Protein AF-A0A6P0SBE9-F1 (afdb_monomer)

Solvent-accessible surface area (backbone atoms only — not comparable to full-atom values): 4156 Å² total; per-residue (Å²): 131,88,85,62,80,38,72,34,77,44,47,71,57,35,40,51,43,38,76,71,72,42,53,88,32,49,65,27,27,20,71,77,40,64,53,56,70,84,56,61,82,39,50,64,76,52,76,82,91,67,72,79,94,55,60,66,72,55,44,52,49,56,54,62,77,70,111

Structure (mmCIF, N/CA/C/O backbone):
data_AF-A0A6P0SBE9-F1
#
_entry.id   AF-A0A6P0SBE9-F1
#
loop_
_atom_site.group_PDB
_atom_site.id
_atom_site.type_symbol
_atom_site.label_atom_id
_atom_site.label_alt_id
_atom_site.label_comp_id
_atom_site.label_asym_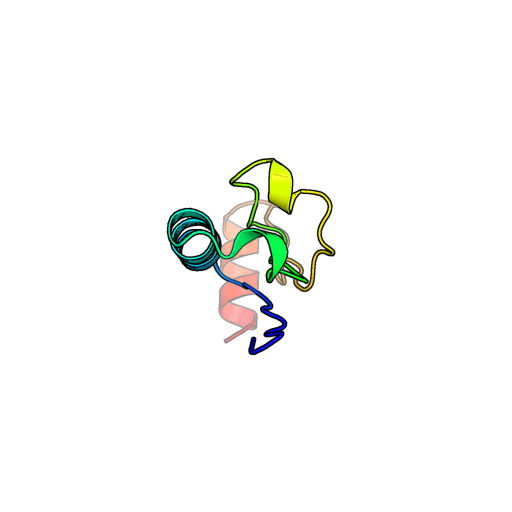id
_atom_site.label_entity_id
_atom_site.label_seq_id
_atom_site.pdbx_PDB_ins_code
_atom_site.Cartn_x
_atom_site.Cartn_y
_atom_site.Cartn_z
_atom_site.occupancy
_atom_site.B_iso_or_equiv
_atom_site.auth_seq_id
_atom_site.auth_comp_id
_atom_site.auth_asym_id
_atom_site.auth_atom_id
_atom_site.pdbx_PDB_model_num
ATOM 1 N N . MET A 1 1 ? -22.819 0.655 16.804 1.00 53.47 1 MET A N 1
ATOM 2 C CA . MET A 1 1 ? -21.607 1.194 16.151 1.00 53.47 1 MET A CA 1
ATOM 3 C C . MET A 1 1 ? -21.366 0.375 14.897 1.00 53.47 1 MET A C 1
ATOM 5 O O . MET A 1 1 ? -21.374 -0.846 14.993 1.00 53.47 1 MET A O 1
ATOM 9 N N . THR A 1 2 ? -21.262 1.006 13.731 1.00 61.97 2 THR A N 1
ATOM 10 C CA . THR A 1 2 ? -20.961 0.316 12.468 1.00 61.97 2 THR A CA 1
ATOM 11 C C . THR A 1 2 ? -19.522 -0.188 12.500 1.00 61.97 2 THR A C 1
ATOM 13 O O . THR A 1 2 ? -18.590 0.600 12.617 1.00 61.97 2 THR A O 1
ATOM 16 N N . ASN A 1 3 ? -19.358 -1.509 12.452 1.00 81.00 3 ASN A N 1
ATOM 17 C CA . ASN A 1 3 ? -18.063 -2.181 12.436 1.00 81.00 3 ASN A CA 1
ATOM 18 C C . ASN A 1 3 ? -17.561 -2.273 10.986 1.00 81.00 3 ASN A C 1
ATOM 20 O O . ASN A 1 3 ? -17.697 -3.318 10.346 1.00 81.00 3 ASN A O 1
ATOM 24 N N . ASN A 1 4 ? -17.090 -1.152 10.434 1.00 89.62 4 ASN A N 1
ATOM 25 C CA . ASN A 1 4 ? -16.605 -1.117 9.057 1.00 89.62 4 ASN A CA 1
ATOM 26 C C . ASN A 1 4 ? -15.242 -1.812 8.968 1.00 89.62 4 ASN A C 1
ATOM 28 O O . ASN A 1 4 ? -14.391 -1.650 9.840 1.00 89.62 4 ASN A O 1
ATOM 32 N N . LYS A 1 5 ? -15.038 -2.578 7.895 1.00 96.12 5 LYS A N 1
ATOM 33 C CA . LYS A 1 5 ? -13.746 -3.171 7.540 1.00 96.12 5 LYS A CA 1
ATOM 34 C C . LYS A 1 5 ? -13.240 -2.477 6.286 1.00 96.12 5 LYS A C 1
ATOM 36 O O . LYS A 1 5 ? -13.886 -2.560 5.245 1.00 96.12 5 LYS A O 1
ATOM 41 N N . ILE A 1 6 ? -12.118 -1.781 6.402 1.00 96.94 6 ILE A N 1
ATOM 42 C CA . ILE A 1 6 ? -11.564 -0.914 5.365 1.00 96.94 6 ILE A CA 1
ATOM 43 C C . ILE A 1 6 ? -10.302 -1.563 4.802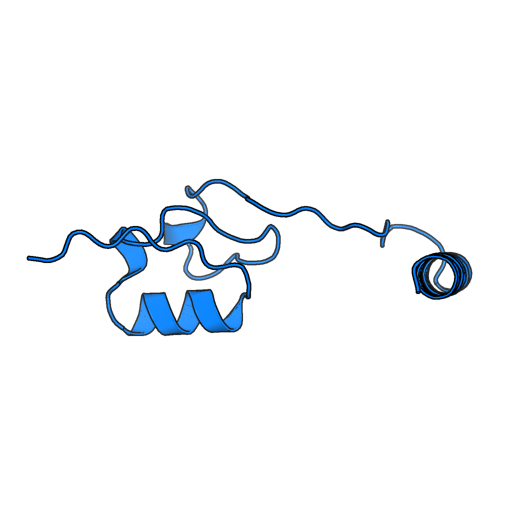 1.00 96.94 6 ILE A C 1
ATOM 45 O O . ILE A 1 6 ? -9.406 -1.947 5.549 1.00 96.94 6 ILE A O 1
ATOM 49 N N . VAL A 1 7 ? -10.221 -1.672 3.480 1.00 97.69 7 VAL A N 1
ATOM 50 C CA . VAL A 1 7 ? -8.970 -1.985 2.783 1.00 97.69 7 VAL A CA 1
ATOM 51 C C . VAL A 1 7 ? -8.514 -0.709 2.085 1.00 97.69 7 VAL A C 1
ATOM 53 O O . VAL A 1 7 ? -9.248 -0.174 1.255 1.00 97.69 7 VAL A O 1
ATOM 56 N N . CYS A 1 8 ? -7.327 -0.210 2.430 1.00 96.88 8 CYS A N 1
ATOM 57 C CA . CYS A 1 8 ? -6.767 1.008 1.844 1.00 96.88 8 CYS A CA 1
ATOM 58 C C . CYS A 1 8 ? -5.660 0.649 0.848 1.00 96.88 8 CYS A C 1
ATOM 60 O O . CYS A 1 8 ? -4.640 0.082 1.225 1.00 96.88 8 CYS A O 1
ATOM 62 N N . LEU A 1 9 ? -5.859 0.967 -0.433 1.00 97.12 9 LEU A N 1
ATOM 63 C CA . LEU A 1 9 ? -4.936 0.579 -1.511 1.00 97.12 9 LEU A CA 1
ATOM 64 C C . LEU A 1 9 ? -4.124 1.748 -2.089 1.00 97.12 9 LEU A C 1
ATOM 66 O O . LEU A 1 9 ? -3.4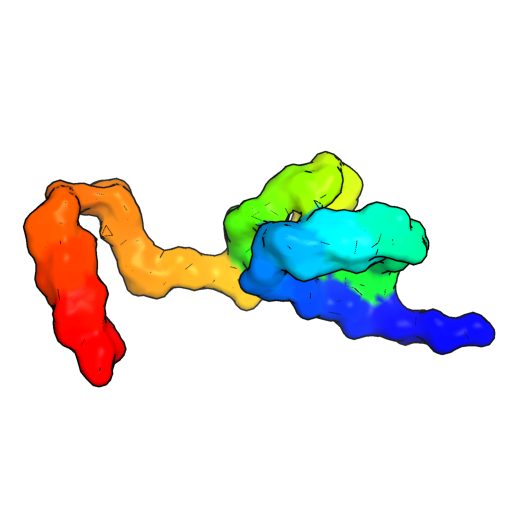82 1.591 -3.121 1.00 97.12 9 LEU A O 1
ATOM 70 N N . LEU A 1 10 ? -4.151 2.903 -1.425 1.00 96.88 10 LEU A N 1
ATOM 71 C CA . LEU A 1 10 ? -3.415 4.101 -1.815 1.00 96.88 10 LEU A CA 1
ATOM 72 C C . LEU A 1 10 ? -2.790 4.723 -0.557 1.00 96.88 10 LEU A C 1
ATOM 74 O O . LEU A 1 10 ? -3.545 4.940 0.397 1.00 96.88 10 LEU A O 1
ATOM 78 N N . PRO A 1 11 ? -1.480 5.047 -0.540 1.00 96.56 11 PRO A N 1
ATOM 79 C CA . PRO A 1 11 ? -0.814 5.599 0.642 1.00 96.56 11 PRO A CA 1
ATOM 80 C C . PRO A 1 11 ? -1.549 6.805 1.233 1.00 96.56 11 PRO A C 1
ATOM 82 O O . PRO A 1 11 ? -1.976 6.761 2.383 1.00 96.56 11 PRO A O 1
ATOM 85 N N . SER A 1 12 ? -1.867 7.811 0.414 1.00 97.62 12 SER A N 1
ATOM 86 C CA . SER A 1 12 ? -2.578 9.010 0.878 1.00 97.62 12 SER A CA 1
ATOM 87 C C . SER A 1 12 ? -3.963 8.714 1.467 1.00 97.62 12 SER A C 1
ATOM 89 O O . SER A 1 12 ? -4.371 9.346 2.439 1.00 97.62 12 SER A O 1
ATOM 91 N N . ALA A 1 13 ? -4.690 7.731 0.929 1.00 97.19 13 ALA A N 1
ATOM 92 C CA . ALA A 1 13 ? -5.980 7.328 1.484 1.00 97.19 13 ALA A CA 1
ATOM 93 C C . ALA A 1 13 ? -5.819 6.641 2.849 1.00 97.19 13 ALA A C 1
ATOM 95 O O . ALA A 1 13 ? -6.614 6.896 3.751 1.00 97.19 13 ALA A O 1
ATOM 96 N N . THR A 1 14 ? -4.791 5.802 3.013 1.00 97.56 14 THR A N 1
ATOM 97 C CA . THR A 1 14 ? -4.446 5.177 4.300 1.00 97.56 14 THR A CA 1
ATOM 98 C C . THR A 1 14 ? -4.170 6.237 5.362 1.00 97.56 14 THR A C 1
ATOM 100 O O . THR A 1 14 ? -4.746 6.178 6.448 1.00 97.56 14 THR A O 1
ATOM 103 N N . GLU A 1 15 ? -3.362 7.245 5.028 1.00 98.00 15 GLU A N 1
ATOM 104 C CA . GLU A 1 15 ? -3.019 8.340 5.940 1.00 98.00 15 GLU A CA 1
ATOM 105 C C . GLU A 1 15 ? -4.243 9.170 6.338 1.00 98.00 15 GLU A C 1
ATOM 107 O O . GLU A 1 15 ? -4.436 9.466 7.517 1.00 98.00 15 GLU A O 1
ATOM 112 N N . ILE A 1 16 ? -5.119 9.495 5.380 1.00 98.12 16 ILE A N 1
ATOM 113 C CA . ILE A 1 16 ? -6.365 10.227 5.646 1.00 98.12 16 ILE A CA 1
ATOM 114 C C . ILE A 1 16 ? -7.282 9.422 6.576 1.00 98.12 16 ILE A C 1
ATOM 116 O O . ILE A 1 16 ? -7.806 9.965 7.547 1.00 98.12 16 ILE A O 1
ATOM 120 N N . VAL A 1 17 ? -7.475 8.126 6.315 1.00 96.88 17 VAL A N 1
ATOM 121 C CA . VAL A 1 17 ? -8.316 7.255 7.155 1.00 96.88 17 VAL A CA 1
ATOM 122 C C . VAL A 1 17 ? -7.747 7.151 8.572 1.00 96.88 17 VAL A C 1
ATOM 124 O O . VAL A 1 17 ? -8.502 7.228 9.546 1.00 96.88 17 VAL A O 1
ATOM 127 N N . ALA A 1 18 ? -6.425 7.041 8.705 1.00 96.06 18 ALA A N 1
ATOM 128 C CA . ALA A 1 18 ? -5.762 7.044 10.002 1.00 96.06 18 ALA A CA 1
ATOM 129 C C . ALA A 1 18 ? -5.943 8.383 10.741 1.00 96.06 18 ALA A C 1
ATOM 131 O O . ALA A 1 18 ? -6.327 8.391 11.912 1.00 96.06 18 ALA A O 1
ATOM 132 N N . ALA A 1 19 ? -5.767 9.514 10.050 1.00 97.44 19 ALA A N 1
ATOM 133 C CA . ALA A 1 19 ? -5.968 10.854 10.606 1.00 97.44 19 ALA A CA 1
ATOM 134 C C . ALA A 1 19 ? -7.416 11.103 11.073 1.00 97.44 19 ALA A C 1
ATOM 136 O O . ALA A 1 19 ? -7.647 11.869 12.006 1.00 97.44 19 ALA A O 1
ATOM 137 N N . LEU A 1 20 ? -8.393 10.422 10.468 1.00 96.88 20 LEU A N 1
ATOM 138 C CA . LEU A 1 20 ? -9.801 10.444 10.881 1.00 96.88 20 LEU A CA 1
ATOM 139 C C . LEU A 1 20 ? -10.108 9.545 12.096 1.00 96.88 20 LEU A C 1
ATOM 141 O O . LEU A 1 20 ? -11.267 9.438 12.498 1.00 96.88 20 LEU A O 1
ATOM 145 N N . GLY A 1 21 ? -9.104 8.892 12.689 1.00 95.88 21 GLY A N 1
ATOM 146 C CA . GLY A 1 21 ? -9.271 8.015 13.851 1.00 95.88 21 GLY A CA 1
ATOM 147 C C . GLY A 1 21 ? -9.831 6.632 13.509 1.00 95.88 21 GLY A C 1
ATOM 148 O O . GLY A 1 21 ? -10.377 5.952 14.377 1.00 95.88 21 GLY A O 1
ATOM 149 N N . LEU A 1 22 ? -9.718 6.207 12.247 1.00 96.19 22 LEU A N 1
ATOM 150 C CA . LEU A 1 22 ? -10.260 4.937 11.756 1.00 96.19 22 LEU A CA 1
ATOM 151 C C . LEU A 1 22 ? -9.179 3.862 11.547 1.00 96.19 22 LEU A C 1
ATOM 153 O O . LEU A 1 22 ? -9.458 2.839 10.928 1.00 96.19 22 LEU A O 1
ATOM 157 N N . THR A 1 23 ? -7.966 4.045 12.081 1.00 95.94 23 THR A N 1
ATOM 158 C CA . THR A 1 23 ? -6.833 3.109 11.919 1.00 95.94 23 THR A CA 1
ATOM 159 C C . THR A 1 23 ? -7.184 1.664 12.286 1.00 95.94 23 THR A C 1
ATOM 161 O O . THR A 1 23 ? -6.830 0.738 11.561 1.00 95.94 23 THR A O 1
ATOM 164 N N . GLU A 1 24 ? -7.946 1.446 13.363 1.00 95.62 24 GLU A N 1
ATOM 165 C CA . GLU A 1 24 ? -8.359 0.097 13.790 1.00 95.62 24 GLU A CA 1
ATOM 166 C C .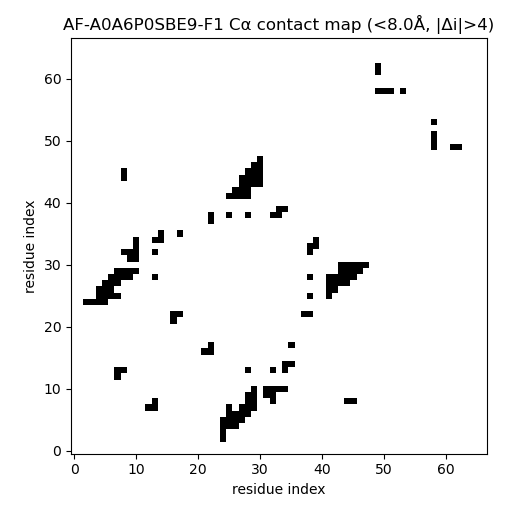 GLU A 1 24 ? -9.378 -0.570 12.857 1.00 95.62 24 GLU A C 1
ATOM 168 O O . GLU A 1 24 ? -9.581 -1.781 12.915 1.00 95.62 24 GLU A O 1
ATOM 173 N N . GLN A 1 25 ? -10.016 0.204 11.979 1.00 96.31 25 GLN A N 1
ATOM 174 C CA . GLN A 1 25 ? -10.929 -0.317 10.963 1.00 96.31 25 GLN A CA 1
ATOM 175 C C . GLN A 1 25 ? -10.184 -0.729 9.687 1.00 96.31 25 GLN A C 1
ATOM 177 O O . GLN A 1 25 ? -10.776 -1.387 8.829 1.00 96.31 25 GLN A O 1
ATOM 182 N N . ILE A 1 26 ? -8.895 -0.389 9.556 1.00 96.69 26 ILE A N 1
ATOM 183 C CA . ILE A 1 26 ? -8.051 -0.805 8.433 1.00 96.69 26 ILE A CA 1
ATOM 184 C C . ILE A 1 26 ? -7.659 -2.271 8.628 1.00 96.69 26 ILE A C 1
ATOM 186 O O . ILE A 1 26 ? -6.882 -2.622 9.515 1.00 96.69 26 ILE A O 1
ATOM 190 N N . VAL A 1 27 ? -8.191 -3.138 7.770 1.00 97.38 27 VAL A N 1
ATOM 191 C CA . VAL A 1 27 ? -7.955 -4.589 7.796 1.00 97.38 27 VAL A CA 1
ATOM 192 C C . VAL A 1 27 ? -6.985 -5.063 6.716 1.00 97.38 27 VAL A C 1
ATOM 194 O O . VAL A 1 27 ? -6.612 -6.232 6.718 1.00 97.38 27 VAL A O 1
ATOM 197 N N . GLY A 1 28 ? -6.574 -4.185 5.801 1.00 97.62 28 GLY A N 1
ATOM 198 C CA . GLY A 1 28 ? -5.629 -4.489 4.729 1.00 97.62 28 GLY A CA 1
ATOM 199 C C . GLY A 1 28 ? -5.088 -3.223 4.074 1.00 97.62 28 GLY A C 1
ATOM 200 O O . GLY A 1 28 ? -5.732 -2.171 4.126 1.00 97.62 28 GLY A O 1
ATOM 201 N N . ARG A 1 29 ? -3.899 -3.330 3.478 1.00 97.75 29 ARG A N 1
ATOM 202 C CA . ARG A 1 29 ? -3.131 -2.195 2.951 1.00 97.75 29 ARG A CA 1
ATOM 203 C C . ARG A 1 29 ? -2.466 -2.504 1.607 1.00 97.75 29 ARG A C 1
ATOM 205 O O . ARG A 1 29 ? -2.270 -3.676 1.285 1.00 97.75 29 ARG A O 1
ATOM 212 N N . SER A 1 30 ? -2.084 -1.489 0.829 1.00 97.88 30 SER A N 1
ATOM 213 C CA . SER A 1 30 ? -1.178 -1.707 -0.312 1.00 97.88 30 SER A CA 1
ATOM 214 C C . SER A 1 30 ? 0.239 -2.044 0.169 1.00 97.88 30 SER A C 1
ATOM 216 O O . SER A 1 30 ? 0.589 -1.776 1.321 1.00 97.88 30 SER A O 1
ATOM 218 N N . HIS A 1 31 ? 1.063 -2.610 -0.716 1.00 95.38 31 HIS A N 1
ATOM 219 C CA . HIS A 1 31 ? 2.488 -2.835 -0.438 1.00 95.38 31 HIS A CA 1
ATOM 220 C C . HIS A 1 31 ? 3.276 -1.535 -0.209 1.00 95.38 31 HIS A C 1
ATOM 222 O O . HIS A 1 31 ? 4.330 -1.574 0.414 1.00 95.38 31 HIS A O 1
ATOM 228 N N . GLU A 1 32 ? 2.745 -0.401 -0.668 1.00 95.25 32 GLU A N 1
ATOM 229 C CA 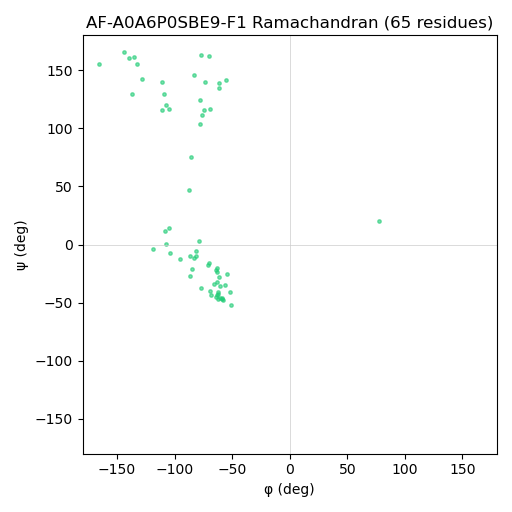. GLU A 1 32 ? 3.348 0.931 -0.534 1.00 95.25 32 GLU A CA 1
ATOM 230 C C . GLU A 1 32 ? 2.825 1.710 0.680 1.00 95.25 32 GLU A C 1
ATOM 232 O O . GLU A 1 32 ? 3.362 2.753 1.026 1.00 95.25 32 GLU A O 1
ATOM 237 N N . CYS A 1 33 ? 1.750 1.252 1.325 1.00 97.19 33 CYS A N 1
ATOM 238 C CA . CYS A 1 33 ? 1.221 1.914 2.514 1.00 97.19 33 CYS A CA 1
ATOM 239 C C . CYS A 1 33 ? 2.092 1.550 3.719 1.00 97.19 33 CYS A C 1
ATOM 241 O O . CYS A 1 33 ? 1.960 0.450 4.261 1.00 97.19 33 CYS A O 1
ATOM 243 N N . ASP A 1 34 ? 2.942 2.465 4.168 1.00 96.38 34 ASP A N 1
ATOM 244 C CA . ASP A 1 34 ? 3.889 2.267 5.270 1.00 96.38 34 ASP A CA 1
ATOM 245 C C . ASP A 1 34 ? 3.672 3.213 6.469 1.00 96.38 34 ASP A C 1
ATOM 247 O O . ASP A 1 34 ? 4.307 3.038 7.513 1.00 96.38 34 ASP A O 1
ATOM 251 N N . TYR A 1 35 ? 2.723 4.150 6.360 1.00 96.81 35 TYR A N 1
ATOM 252 C CA . TYR A 1 35 ? 2.383 5.118 7.400 1.00 96.81 35 TYR A CA 1
ATOM 253 C C . TYR A 1 35 ? 0.870 5.141 7.717 1.00 96.81 35 TYR A C 1
ATOM 255 O O . TYR A 1 35 ? 0.041 5.015 6.810 1.00 96.81 35 TYR A O 1
ATOM 263 N N . PRO A 1 36 ? 0.482 5.319 8.995 1.00 96.12 36 PRO A N 1
ATOM 264 C CA . PRO A 1 36 ? 1.352 5.391 10.173 1.00 96.12 36 PRO A CA 1
ATOM 265 C C . PRO A 1 36 ? 1.856 3.999 10.612 1.00 96.12 36 PRO A C 1
ATOM 267 O O . PRO A 1 36 ? 1.290 2.995 10.183 1.00 96.12 36 PRO A O 1
ATOM 270 N N . PRO A 1 37 ? 2.912 3.884 11.444 1.00 96.94 37 PRO A N 1
ATOM 271 C CA . PRO A 1 37 ? 3.544 2.596 11.761 1.00 96.94 37 PRO A CA 1
ATOM 272 C C . PRO A 1 37 ? 2.592 1.510 12.290 1.00 96.94 37 PRO A C 1
ATOM 274 O O . PRO A 1 37 ? 2.858 0.319 12.125 1.00 96.94 37 PRO A O 1
ATOM 277 N N . GLU A 1 38 ? 1.462 1.888 12.894 1.00 95.19 38 GLU A N 1
ATOM 278 C CA . GLU A 1 38 ? 0.442 0.963 13.395 1.00 95.19 38 GLU A CA 1
ATOM 279 C C . GLU A 1 38 ? -0.208 0.131 12.283 1.00 95.19 38 GLU A C 1
ATOM 281 O O . GLU A 1 38 ? -0.696 -0.964 12.559 1.00 95.19 38 GLU A O 1
ATOM 286 N N . ILE A 1 39 ? -0.199 0.599 11.028 1.00 96.38 39 ILE A N 1
ATOM 287 C CA . ILE A 1 39 ? -0.745 -0.156 9.891 1.00 96.38 39 ILE A CA 1
ATOM 288 C C . ILE A 1 39 ? 0.229 -1.210 9.352 1.00 96.38 39 ILE A C 1
ATOM 290 O O . ILE A 1 39 ? -0.171 -2.061 8.557 1.00 96.38 39 ILE A O 1
ATOM 294 N N . LEU A 1 40 ? 1.496 -1.213 9.790 1.00 96.94 40 LEU A N 1
ATOM 295 C CA . LEU A 1 40 ? 2.509 -2.149 9.289 1.00 96.94 40 LEU A CA 1
ATOM 296 C C . LEU A 1 40 ? 2.196 -3.618 9.623 1.00 96.94 40 LEU A C 1
ATOM 298 O O . LEU A 1 40 ? 2.662 -4.531 8.941 1.00 96.94 40 LEU A O 1
ATOM 302 N N . ASN A 1 41 ? 1.374 -3.865 10.642 1.00 95.81 41 ASN A N 1
ATOM 303 C CA . ASN A 1 41 ? 0.911 -5.205 11.006 1.00 95.81 41 ASN A CA 1
ATOM 304 C C . ASN A 1 41 ? -0.273 -5.706 10.149 1.00 95.81 41 ASN A C 1
ATOM 306 O O . ASN A 1 41 ? -0.695 -6.853 10.311 1.00 95.81 41 ASN A O 1
ATOM 310 N N . ARG A 1 42 ? -0.835 -4.870 9.263 1.00 96.88 42 ARG A N 1
ATOM 311 C CA . ARG A 1 42 ? -1.971 -5.230 8.404 1.00 96.88 42 ARG A CA 1
ATOM 312 C C . ARG A 1 42 ? -1.480 -5.969 7.152 1.00 96.88 42 ARG A C 1
ATOM 314 O O . ARG A 1 42 ? -0.399 -5.650 6.641 1.00 96.88 42 ARG A O 1
ATOM 321 N N . PRO A 1 43 ? -2.257 -6.941 6.636 1.00 97.81 43 PRO A N 1
ATOM 322 C CA . PRO A 1 43 ? -1.876 -7.703 5.456 1.00 97.81 43 PRO A CA 1
ATOM 323 C C . PRO A 1 43 ? -1.724 -6.796 4.235 1.00 97.81 43 PRO A C 1
ATOM 325 O O . PRO A 1 43 ? -2.535 -5.896 4.003 1.00 97.81 43 PRO A O 1
ATOM 328 N N . ILE A 1 44 ? -0.689 -7.075 3.447 1.00 97.88 44 ILE A N 1
ATOM 329 C CA . ILE A 1 44 ? -0.465 -6.458 2.144 1.00 97.88 44 ILE A CA 1
ATOM 330 C C . ILE A 1 44 ? -1.393 -7.136 1.129 1.00 97.88 44 ILE A C 1
ATOM 332 O O . ILE A 1 44 ? -1.376 -8.356 0.980 1.00 97.88 44 ILE A O 1
ATOM 336 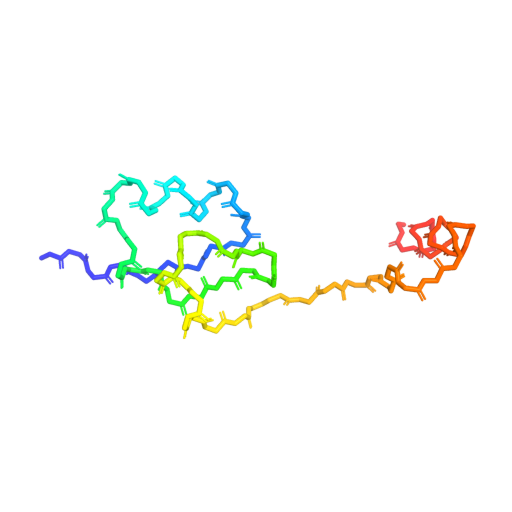N N . CYS A 1 45 ? -2.216 -6.345 0.447 1.00 97.56 45 CYS A N 1
ATOM 337 C CA . CYS A 1 45 ? -3.239 -6.812 -0.491 1.00 97.56 45 CYS A CA 1
ATOM 338 C C . CYS A 1 45 ? -2.891 -6.535 -1.960 1.00 97.56 45 CYS A C 1
ATOM 340 O O . CYS A 1 45 ? -3.686 -6.855 -2.841 1.00 97.56 45 CYS A O 1
ATOM 342 N N . THR A 1 46 ? -1.738 -5.923 -2.236 1.00 96.69 46 THR A N 1
ATOM 343 C CA . THR A 1 46 ? -1.273 -5.622 -3.596 1.00 96.69 46 THR A CA 1
ATOM 344 C C . THR A 1 46 ? 0.195 -5.986 -3.754 1.00 96.69 46 THR A C 1
ATOM 346 O O . THR A 1 46 ? 0.921 -6.107 -2.775 1.00 96.69 46 THR A O 1
ATOM 349 N N . THR A 1 47 ? 0.634 -6.134 -4.996 1.00 94.69 47 THR A N 1
ATOM 350 C CA . THR A 1 47 ? 2.040 -6.305 -5.368 1.00 94.69 47 THR A CA 1
ATOM 351 C C . THR A 1 47 ? 2.354 -5.361 -6.518 1.00 94.69 47 THR A C 1
ATOM 353 O O . THR A 1 47 ? 1.446 -4.989 -7.266 1.00 94.69 47 THR A O 1
ATOM 356 N N . ALA A 1 48 ? 3.623 -4.994 -6.675 1.00 92.44 48 ALA A N 1
ATOM 357 C CA . ALA A 1 48 ? 4.089 -4.364 -7.899 1.00 92.44 48 ALA A CA 1
ATOM 358 C C . ALA A 1 48 ? 3.891 -5.332 -9.074 1.00 92.44 48 ALA A C 1
ATOM 360 O O . ALA A 1 48 ? 4.173 -6.527 -8.958 1.00 92.44 48 ALA A O 1
ATOM 361 N N . GLN A 1 49 ? 3.367 -4.813 -10.184 1.00 91.75 49 GLN A N 1
ATOM 362 C CA . GLN A 1 49 ? 3.173 -5.575 -11.419 1.00 91.75 49 GLN A CA 1
ATOM 363 C C . GLN A 1 49 ? 4.424 -5.564 -12.307 1.00 91.75 49 GLN A C 1
ATOM 365 O O . GLN A 1 49 ? 4.651 -6.504 -13.063 1.00 91.75 49 GLN A O 1
ATOM 370 N N . ILE A 1 50 ? 5.235 -4.515 -12.182 1.00 93.00 50 ILE A N 1
ATOM 371 C CA . ILE A 1 50 ? 6.482 -4.313 -12.915 1.00 93.00 50 ILE A CA 1
ATOM 372 C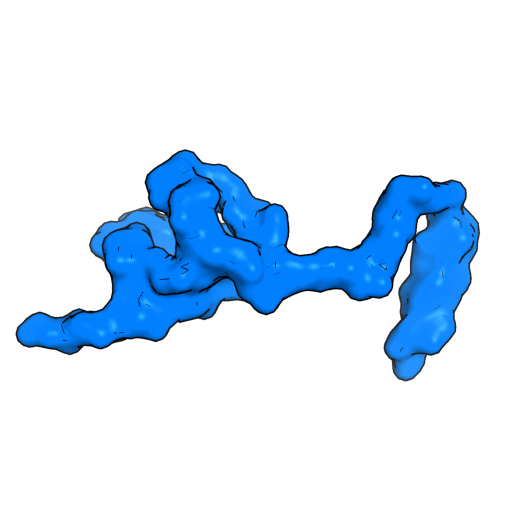 C . ILE A 1 50 ? 7.643 -4.442 -11.933 1.00 93.00 50 ILE A C 1
ATOM 374 O O . ILE A 1 50 ? 7.566 -3.949 -10.806 1.00 93.00 50 ILE A O 1
ATOM 378 N N . ASN A 1 51 ? 8.727 -5.085 -12.360 1.00 92.56 51 ASN A N 1
ATOM 379 C CA . ASN A 1 51 ? 9.964 -5.091 -11.592 1.00 92.56 51 ASN A CA 1
ATOM 380 C C . ASN A 1 51 ? 10.650 -3.720 -11.714 1.00 92.56 51 ASN A C 1
ATOM 382 O O . ASN A 1 51 ? 11.072 -3.340 -12.801 1.00 92.56 51 ASN A O 1
ATOM 386 N N . SER A 1 52 ? 10.785 -2.978 -10.616 1.00 92.50 52 SER A N 1
ATOM 387 C CA . SER A 1 52 ? 11.525 -1.707 -10.603 1.00 92.50 52 SER A CA 1
ATOM 388 C C . SER A 1 52 ? 13.040 -1.887 -10.445 1.00 92.50 52 SER A C 1
ATOM 390 O O . SER A 1 52 ? 13.792 -0.942 -10.659 1.00 92.50 52 SER A O 1
ATOM 392 N N . GLU A 1 53 ? 13.506 -3.094 -10.108 1.00 95.06 53 GLU A N 1
ATOM 393 C CA . GLU A 1 53 ? 14.921 -3.440 -9.909 1.00 95.06 53 GLU A CA 1
ATOM 394 C C . GLU A 1 53 ? 15.588 -3.867 -11.232 1.00 95.06 53 GLU A C 1
ATOM 396 O O . GLU A 1 53 ? 16.239 -4.910 -11.327 1.00 95.06 53 GLU A O 1
ATOM 401 N N . GLN A 1 54 ? 15.378 -3.093 -12.296 1.00 96.19 54 GLN A N 1
ATOM 402 C CA . GLN A 1 54 ? 15.947 -3.341 -13.624 1.00 96.19 54 GLN A CA 1
ATOM 403 C C . GLN A 1 54 ? 16.307 -2.021 -14.326 1.00 96.19 54 GLN A C 1
ATOM 405 O O . GLN A 1 54 ? 15.898 -0.952 -13.869 1.00 96.19 54 GLN A O 1
ATOM 410 N N . PRO A 1 55 ? 17.095 -2.042 -15.420 1.00 97.69 55 PRO A N 1
ATOM 411 C CA . PRO A 1 55 ? 17.437 -0.822 -16.148 1.00 97.69 55 PRO A CA 1
ATOM 412 C C . PRO A 1 55 ? 16.189 -0.050 -16.594 1.00 97.69 55 PRO A C 1
ATOM 414 O O . PRO A 1 55 ? 15.219 -0.653 -17.047 1.00 97.69 55 PRO A O 1
ATOM 417 N N . SER A 1 56 ? 16.227 1.284 -16.537 1.00 97.38 56 SER A N 1
ATOM 418 C CA . SER A 1 56 ? 15.061 2.135 -16.835 1.00 97.38 56 SER A CA 1
ATOM 419 C C . SER A 1 56 ? 14.458 1.902 -18.222 1.00 97.38 56 SER A C 1
ATOM 421 O O . SER A 1 56 ? 13.244 1.958 -18.367 1.00 97.38 56 SER A O 1
ATOM 423 N N . ALA A 1 57 ? 15.285 1.590 -19.224 1.00 97.81 57 ALA A N 1
ATOM 424 C CA . ALA A 1 57 ? 14.817 1.244 -20.565 1.00 97.81 57 ALA A CA 1
ATOM 425 C C . ALA A 1 57 ? 13.963 -0.037 -20.587 1.00 97.81 57 ALA A C 1
ATOM 427 O O . ALA A 1 57 ? 13.043 -0.138 -21.388 1.00 97.81 57 ALA A O 1
ATOM 428 N N . GLN A 1 58 ? 14.249 -0.998 -19.703 1.00 9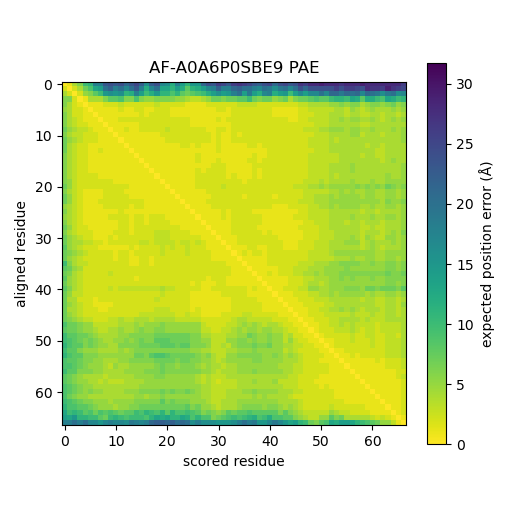7.44 58 GLN A N 1
ATOM 429 C CA . GLN A 1 58 ? 13.447 -2.212 -19.576 1.00 97.44 58 GLN A CA 1
ATOM 430 C C . GLN A 1 58 ? 12.142 -1.937 -18.822 1.00 97.44 58 GLN A C 1
ATOM 432 O O . GLN A 1 58 ? 11.106 -2.446 -19.219 1.00 97.44 58 GLN A O 1
ATOM 437 N N . ILE A 1 59 ? 12.166 -1.076 -17.796 1.00 96.50 59 ILE A N 1
ATOM 438 C CA . ILE A 1 59 ? 10.939 -0.625 -17.115 1.00 96.50 59 ILE A CA 1
ATOM 439 C C . ILE A 1 59 ? 9.995 0.057 -18.116 1.00 96.50 59 ILE A C 1
ATOM 441 O O . ILE A 1 59 ? 8.807 -0.238 -18.128 1.00 96.50 59 ILE A O 1
ATOM 445 N N . ASP A 1 60 ? 10.523 0.955 -18.954 1.00 96.31 60 ASP A N 1
ATOM 446 C CA . ASP A 1 60 ? 9.750 1.644 -19.995 1.00 96.31 60 ASP A CA 1
ATOM 447 C C . ASP A 1 60 ? 9.146 0.654 -21.001 1.00 96.31 60 ASP A C 1
ATOM 449 O O . ASP A 1 60 ? 7.946 0.707 -21.265 1.00 96.31 60 ASP A O 1
ATOM 453 N N . ALA A 1 61 ? 9.945 -0.306 -21.479 1.00 96.00 61 ALA A N 1
ATOM 454 C CA . ALA A 1 61 ? 9.465 -1.368 -22.360 1.00 96.00 61 ALA A CA 1
ATOM 455 C C . ALA A 1 61 ? 8.341 -2.197 -21.712 1.00 96.00 61 ALA A C 1
ATOM 457 O O . ALA A 1 61 ? 7.296 -2.386 -22.329 1.00 96.00 61 ALA A O 1
ATOM 458 N N . ASP A 1 62 ? 8.507 -2.620 -20.456 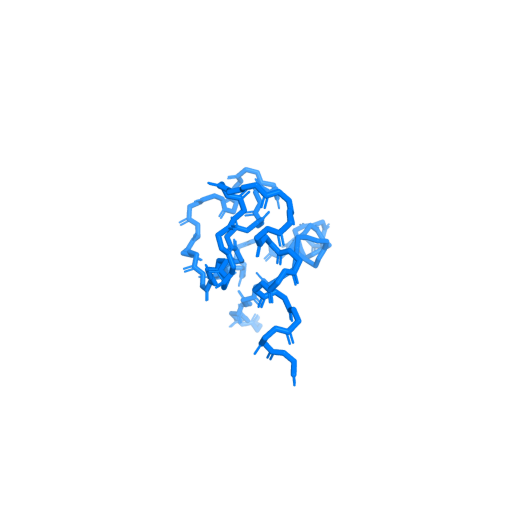1.00 95.31 62 ASP A N 1
ATOM 459 C CA . ASP A 1 62 ? 7.501 -3.414 -19.743 1.00 95.31 62 ASP A CA 1
ATOM 460 C C . ASP A 1 62 ? 6.199 -2.621 -19.496 1.00 95.31 62 ASP A C 1
ATOM 462 O O . ASP A 1 62 ? 5.111 -3.195 -19.509 1.00 95.31 62 ASP A O 1
ATOM 466 N N . ILE A 1 63 ? 6.286 -1.302 -19.271 1.00 94.81 63 ILE A N 1
ATOM 467 C CA . ILE A 1 63 ? 5.113 -0.420 -19.144 1.00 94.81 63 ILE A CA 1
ATOM 468 C C . ILE A 1 63 ? 4.383 -0.291 -20.482 1.00 94.81 63 ILE A C 1
ATOM 470 O O . ILE A 1 63 ? 3.155 -0.353 -20.503 1.00 94.81 63 ILE A O 1
ATOM 474 N N . ILE A 1 64 ? 5.120 -0.116 -21.583 1.00 95.25 64 ILE A N 1
ATOM 475 C CA . ILE A 1 64 ? 4.548 -0.037 -22.933 1.00 95.25 64 ILE A CA 1
ATOM 476 C C . ILE A 1 64 ? 3.839 -1.347 -23.295 1.00 95.25 64 ILE A C 1
ATOM 478 O O . ILE A 1 64 ? 2.731 -1.296 -23.816 1.00 95.25 64 ILE A O 1
ATOM 482 N N . ASP A 1 65 ? 4.433 -2.500 -22.978 1.00 94.88 65 ASP A N 1
ATOM 483 C CA . ASP A 1 65 ? 3.855 -3.819 -23.272 1.00 94.88 65 ASP A CA 1
ATOM 484 C C . ASP A 1 65 ? 2.630 -4.161 -22.400 1.00 94.88 65 ASP A C 1
ATOM 486 O O . ASP A 1 65 ? 1.868 -5.075 -22.728 1.00 94.88 65 ASP A O 1
ATOM 490 N N . LEU A 1 66 ? 2.430 -3.456 -21.280 1.00 89.56 66 LEU A N 1
ATOM 491 C CA . LEU A 1 66 ? 1.320 -3.693 -20.357 1.00 89.56 66 LEU A CA 1
ATOM 492 C C . LEU A 1 66 ? 0.008 -2.978 -20.753 1.00 89.56 66 LEU A C 1
ATOM 494 O O . LEU A 1 66 ? -1.063 -3.378 -20.282 1.00 89.56 66 LEU A O 1
ATOM 498 N N . VAL A 1 67 ? 0.084 -1.920 -21.567 1.00 70.31 67 VAL A N 1
ATOM 499 C CA . VAL A 1 67 ? -1.056 -1.068 -21.974 1.00 70.31 67 VAL A CA 1
ATOM 500 C C . VAL A 1 67 ? -1.687 -1.561 -23.272 1.00 70.31 67 VAL A C 1
ATOM 502 O O . VAL A 1 67 ? -2.937 -1.646 -23.302 1.00 70.31 67 VAL A O 1
#

Foldseek 3Di:
DDLAADAEEDQVVQVVCVVVVNNVSDQEYAPPNPPPVSCVPHHHPDDDPADPPDDPVVSVVVVVVVD

Sequence (67 aa):
MTNNKIVCLLPSATEIVAALGLTEQIVGRSHECDYPPEILNRPICTTAQINSEQPSAQIDADIIDLV

Nearest PDB structures (foldseek):
  5ysc-assembly1_A  TM=7.462E-01  e=6.503E-02  Vibrio cholerae O395
  3md9-assembly2_B  TM=6.759E-01  e=7.461E-02  Yersinia pestis
  5khl-assembly1_B  TM=8.569E-01  e=2.397E-01  Vibrio cholerae O395
  2rg7-assembly1_C  TM=6.427E-01  e=1.588E-01  Shigella dysenteriae
  5mbt-assembly3_C  TM=6.841E-01  e=5.852E-01  Campylobacter jejuni

Radius of gyration: 15.35 Å; Cα contacts (8 Å, |Δi|>4): 78; chains: 1; bounding box: 39×19×39 Å

Secondary structure (DSSP, 8-state):
-----EEE-SHHHHHHHHHTT-GGGEEEE-TT---SGGGGGSPB----SS-SSS-HHHHHHHHHHH-

Mean predicted aligned error: 3.98 Å

pLDDT: mean 94.33, std 7.61, range [53.47, 98.12]